Protein AF-A0AAV0XVV2-F1 (afdb_monomer_lite)

Radius of gyration: 17.81 Å; chains: 1; bounding box: 44×34×40 Å

pLDDT: mean 90.2, std 8.8, range [56.78, 97.62]

Sequence (121 aa):
MFQSLCTNFSQPIAVFASRGPVKGMVLAQLIIKTISILENSGAKIDFIVSDGASINRKLWVELGISGSMDYMQNSIIHPSDDSRQIFMFSDAPHLIKNVRNQLLNKKSLRVSVFKILKRFE

Foldseek 3Di:
DDQDPVDRDDDDQDDDDDPDDDALLVVLVVVLVSLVVCVVVVHDAAEDEDEPDPSVVSVCVNQVADPDPVDGDFWHQNPVHNVGIYGYYYDPVRVVVVVVVCCVVVVWDDPDPPDIDHDDD

Structure (mmCIF, N/CA/C/O backbone):
data_AF-A0AAV0XVV2-F1
#
_entry.id   AF-A0AAV0XVV2-F1
#
loop_
_atom_site.group_PDB
_atom_site.id
_atom_site.type_symbol
_atom_site.label_atom_id
_atom_site.label_alt_id
_atom_site.label_comp_id
_atom_site.label_asym_id
_atom_site.label_entity_id
_atom_site.label_seq_id
_atom_site.pdbx_PDB_ins_code
_atom_site.Cartn_x
_atom_site.Cartn_y
_atom_site.Cartn_z
_atom_site.occupancy
_atom_site.B_iso_or_equiv
_atom_site.auth_seq_id
_atom_site.auth_comp_id
_atom_site.auth_asym_id
_atom_site.auth_atom_id
_atom_site.pdbx_PDB_model_num
ATOM 1 N N . MET A 1 1 ? -7.571 -8.138 -1.101 1.00 94.00 1 MET A N 1
ATOM 2 C CA . MET A 1 1 ? -7.239 -9.241 -0.174 1.00 94.00 1 MET A CA 1
ATOM 3 C C . MET A 1 1 ? -6.750 -8.614 1.114 1.00 94.00 1 MET A C 1
ATOM 5 O O . MET A 1 1 ? -6.047 -7.617 1.027 1.00 94.00 1 MET A O 1
ATOM 9 N N . PHE A 1 2 ? -7.145 -9.145 2.265 1.00 95.94 2 PHE A N 1
ATOM 10 C CA . PHE A 1 2 ? -6.521 -8.822 3.544 1.00 95.94 2 PHE A CA 1
ATOM 11 C C . PHE A 1 2 ? -5.404 -9.832 3.797 1.00 95.94 2 PHE A C 1
ATOM 13 O O . PHE A 1 2 ? -5.608 -11.029 3.593 1.00 95.94 2 PHE A O 1
ATOM 20 N N . GLN A 1 3 ? -4.237 -9.342 4.194 1.00 96.56 3 GLN A N 1
ATOM 21 C CA . GLN A 1 3 ? -3.071 -10.146 4.532 1.00 96.56 3 GLN A CA 1
ATOM 22 C C . GLN A 1 3 ? -2.604 -9.706 5.912 1.00 96.56 3 GLN A C 1
ATOM 24 O O . GLN A 1 3 ? -2.305 -8.531 6.112 1.00 96.56 3 GLN A O 1
ATOM 29 N N . SER A 1 4 ? -2.544 -10.648 6.849 1.00 96.06 4 SER A N 1
ATOM 30 C CA . SER A 1 4 ? -2.004 -10.375 8.176 1.00 96.06 4 SER A CA 1
ATOM 31 C C . SER A 1 4 ? -0.489 -10.184 8.109 1.00 96.06 4 SER A C 1
ATOM 33 O O . SER A 1 4 ? 0.206 -10.880 7.363 1.00 96.06 4 SER A O 1
ATOM 35 N N . LEU A 1 5 ? 0.002 -9.236 8.906 1.00 94.38 5 LEU A N 1
ATOM 36 C CA . LEU A 1 5 ? 1.424 -8.973 9.119 1.00 94.38 5 LEU A CA 1
ATOM 37 C C . LEU A 1 5 ? 2.060 -9.928 10.125 1.00 94.38 5 LEU A C 1
ATOM 39 O O . LEU A 1 5 ? 3.200 -10.348 9.954 1.00 94.38 5 LEU A O 1
ATOM 43 N N . CYS A 1 6 ? 1.333 -10.236 11.198 1.00 94.31 6 CYS A N 1
ATOM 44 C CA . CYS A 1 6 ? 1.872 -10.971 12.340 1.00 94.31 6 CYS A CA 1
ATOM 45 C C . CYS A 1 6 ? 1.592 -12.474 12.257 1.00 94.31 6 CYS A C 1
ATOM 47 O O . CYS A 1 6 ? 2.161 -13.251 13.017 1.00 94.31 6 CYS A O 1
ATOM 49 N N . THR A 1 7 ? 0.697 -12.892 11.361 1.00 94.56 7 THR A N 1
ATOM 50 C CA . THR A 1 7 ? 0.277 -14.287 11.219 1.00 94.56 7 THR A CA 1
ATOM 51 C C . THR A 1 7 ? 0.200 -14.683 9.750 1.00 94.56 7 THR A C 1
ATOM 53 O O . THR A 1 7 ? -0.014 -13.851 8.871 1.00 94.56 7 THR A O 1
ATOM 56 N N . ASN A 1 8 ? 0.345 -15.978 9.469 1.00 95.19 8 ASN A N 1
ATOM 57 C CA . ASN A 1 8 ? 0.189 -16.513 8.119 1.00 95.19 8 ASN A CA 1
ATOM 58 C C . ASN A 1 8 ? -1.301 -16.683 7.770 1.00 95.19 8 ASN A C 1
ATOM 60 O O . ASN A 1 8 ? -1.813 -17.797 7.684 1.00 95.19 8 ASN A O 1
ATOM 64 N N . PHE A 1 9 ? -2.011 -15.562 7.643 1.00 95.25 9 PHE A N 1
ATOM 65 C CA . PHE A 1 9 ? -3.438 -15.521 7.342 1.00 95.25 9 PHE A CA 1
ATOM 66 C C . PHE A 1 9 ? -3.721 -14.557 6.193 1.00 95.25 9 PHE A C 1
ATOM 68 O O . PHE A 1 9 ? -3.268 -13.410 6.202 1.00 95.25 9 PHE A O 1
ATOM 75 N N . SER A 1 10 ? -4.514 -15.019 5.229 1.00 95.94 10 SER A N 1
ATOM 76 C CA . SER A 1 10 ? -4.970 -14.215 4.101 1.00 95.94 10 SER A CA 1
ATOM 77 C C . SER A 1 10 ? -6.428 -14.518 3.782 1.00 95.94 10 SER A C 1
ATOM 79 O O . SER A 1 10 ? -6.879 -15.657 3.915 1.00 95.94 10 SER A O 1
ATOM 81 N N . GLN A 1 11 ? -7.176 -13.497 3.367 1.00 95.06 11 GLN A N 1
ATOM 82 C CA . GLN A 1 11 ? -8.580 -13.653 3.001 1.00 95.06 11 GLN A CA 1
ATOM 83 C C . GLN A 1 11 ? -8.981 -12.693 1.871 1.00 95.06 11 GLN A C 1
ATOM 85 O O . GLN A 1 11 ? -8.666 -11.496 1.914 1.00 95.06 11 GLN A O 1
ATOM 90 N N . PRO A 1 12 ? -9.710 -13.158 0.842 1.00 96.06 12 PRO A N 1
ATOM 91 C CA . PRO A 1 12 ? -10.365 -12.259 -0.098 1.00 96.06 12 PRO A CA 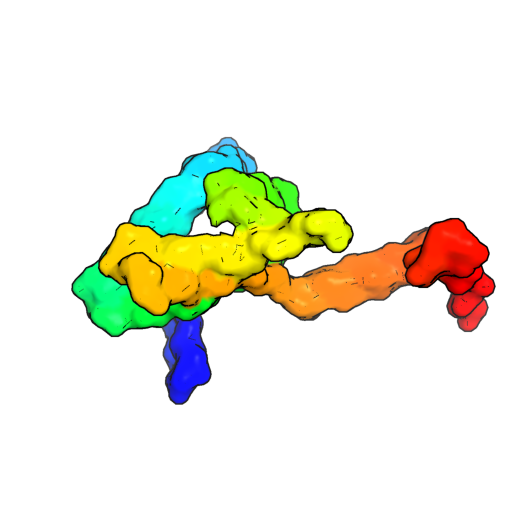1
ATOM 92 C C . PRO A 1 12 ? -11.527 -11.535 0.602 1.00 96.06 12 PRO A C 1
ATOM 94 O O . PRO A 1 12 ? -12.463 -12.169 1.073 1.00 96.06 12 PRO A O 1
ATOM 97 N N . ILE A 1 13 ? -11.467 -10.202 0.667 1.00 95.19 13 ILE A N 1
ATOM 98 C CA . ILE A 1 13 ? -12.489 -9.370 1.337 1.00 95.19 13 ILE A CA 1
ATOM 99 C C . ILE A 1 13 ? -13.482 -8.761 0.344 1.00 95.19 13 ILE A C 1
ATOM 101 O O . ILE A 1 13 ? -14.634 -8.512 0.681 1.00 95.19 13 ILE A O 1
ATOM 105 N N . ALA A 1 14 ? -13.045 -8.509 -0.889 1.00 92.56 14 ALA A N 1
ATOM 106 C CA . ALA A 1 14 ? -13.856 -7.829 -1.882 1.00 92.56 14 ALA A CA 1
ATOM 107 C C . ALA A 1 14 ? -13.515 -8.328 -3.288 1.00 92.56 14 ALA A C 1
ATOM 109 O O . ALA A 1 14 ? -12.342 -8.378 -3.667 1.00 92.56 14 ALA A O 1
ATOM 110 N N . VAL A 1 15 ? -14.551 -8.688 -4.048 1.00 93.06 15 VAL A N 1
ATOM 111 C CA . VAL A 1 15 ? -14.469 -9.095 -5.453 1.00 93.06 15 VAL A CA 1
ATOM 112 C C . VAL A 1 15 ? -15.612 -8.413 -6.191 1.00 93.06 15 VAL A C 1
ATOM 114 O O . VAL A 1 15 ? -16.772 -8.561 -5.815 1.00 93.06 15 VAL A O 1
ATOM 117 N N . PHE A 1 16 ? -15.283 -7.661 -7.238 1.00 90.50 16 PHE A N 1
ATOM 118 C CA . PHE A 1 16 ? -16.260 -6.917 -8.024 1.00 90.50 16 PHE A CA 1
ATOM 119 C C . PHE A 1 16 ? -16.120 -7.278 -9.497 1.00 90.50 16 PHE A C 1
ATOM 121 O O . PHE A 1 16 ? -15.040 -7.153 -10.077 1.00 90.50 16 PHE A O 1
ATOM 128 N N . ALA A 1 17 ? -17.224 -7.691 -10.114 1.00 92.50 17 ALA A N 1
ATOM 129 C CA . ALA A 1 17 ? -17.293 -7.824 -11.559 1.00 92.50 17 ALA A CA 1
ATOM 130 C C . ALA A 1 17 ? -17.449 -6.432 -12.191 1.00 92.50 17 ALA A C 1
ATOM 132 O O . ALA A 1 17 ? -18.241 -5.613 -11.726 1.00 92.50 17 ALA A O 1
ATOM 133 N N . SER A 1 18 ? -16.705 -6.161 -13.261 1.00 89.56 18 SER A N 1
ATOM 134 C CA . SER A 1 18 ? -16.815 -4.911 -14.016 1.00 89.56 18 SER A CA 1
ATOM 135 C C . SER A 1 18 ? -16.748 -5.182 -15.514 1.00 89.56 18 SER A C 1
ATOM 137 O O . SER A 1 18 ? -16.010 -6.052 -15.978 1.00 89.56 18 SER A O 1
ATOM 139 N N . ARG A 1 19 ? -17.535 -4.433 -16.294 1.00 85.94 19 ARG A N 1
ATOM 140 C CA . ARG A 1 19 ? -17.493 -4.478 -17.760 1.00 85.94 19 ARG A CA 1
ATOM 141 C C . ARG A 1 19 ? -16.386 -3.540 -18.255 1.00 85.94 19 ARG A C 1
ATOM 143 O O . ARG A 1 19 ? -16.665 -2.477 -18.799 1.00 85.94 19 ARG A O 1
ATOM 150 N N . GLY A 1 20 ? -15.135 -3.930 -18.011 1.00 86.12 20 GLY A N 1
ATOM 151 C CA . GLY A 1 20 ? -13.932 -3.180 -18.390 1.00 86.12 20 GLY A CA 1
ATOM 152 C C . GLY A 1 20 ? -13.267 -2.414 -17.234 1.00 86.12 20 GLY A C 1
ATOM 153 O O . GLY A 1 20 ? -13.613 -2.624 -16.074 1.00 86.12 20 GLY A O 1
ATOM 154 N N . PRO A 1 21 ? -12.290 -1.536 -17.535 1.00 82.69 21 PRO A N 1
ATOM 155 C CA . PRO A 1 21 ? -11.531 -0.790 -16.532 1.00 82.69 21 PRO A CA 1
ATOM 156 C C . PRO A 1 21 ? -12.411 0.028 -15.577 1.00 82.69 21 PRO A C 1
ATOM 158 O O . PRO A 1 21 ? -13.189 0.882 -16.005 1.00 82.69 21 PRO A O 1
ATOM 161 N N . VAL A 1 22 ? -12.240 -0.182 -14.271 1.00 87.50 22 VAL A N 1
ATOM 162 C CA . VAL A 1 22 ? -12.904 0.617 -13.230 1.00 87.50 22 VAL A CA 1
ATOM 163 C C . VAL A 1 22 ? -12.333 2.040 -13.222 1.00 87.50 22 VAL A C 1
ATOM 165 O O . VAL A 1 22 ? -11.128 2.248 -13.378 1.00 87.50 22 VAL A O 1
ATOM 168 N N . LYS A 1 23 ? -13.194 3.048 -13.034 1.00 87.75 23 LYS A N 1
ATOM 169 C CA . LYS A 1 23 ? -12.758 4.443 -12.857 1.00 87.75 23 LYS A CA 1
ATOM 170 C C . LYS A 1 23 ? -11.995 4.586 -11.532 1.00 87.75 23 LYS A C 1
ATOM 172 O O . LYS A 1 23 ? -12.455 4.080 -10.514 1.00 87.75 23 LYS A O 1
ATOM 177 N N . GLY A 1 24 ? -10.881 5.323 -11.530 1.00 86.25 24 GLY A N 1
ATOM 178 C CA . GLY A 1 24 ? -10.019 5.491 -10.345 1.00 86.25 24 GLY A CA 1
ATOM 179 C C . GLY A 1 24 ? -10.768 5.972 -9.096 1.00 86.25 24 GLY A C 1
ATOM 180 O O . GLY A 1 24 ? -10.633 5.366 -8.041 1.00 86.25 24 GLY A O 1
ATOM 181 N N . MET A 1 25 ? -11.646 6.969 -9.244 1.00 91.31 25 MET A N 1
ATOM 182 C CA . MET A 1 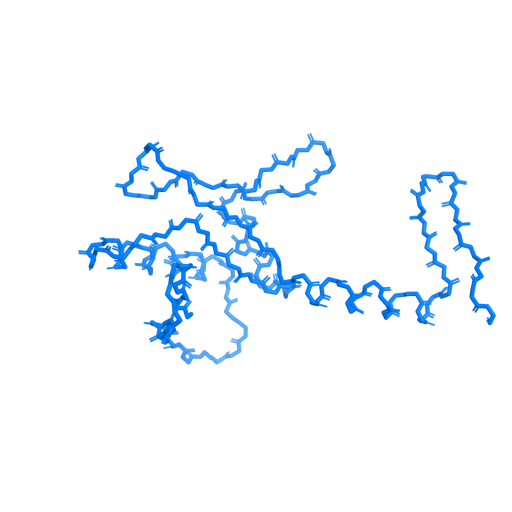25 ? -12.491 7.484 -8.157 1.00 91.31 25 MET A CA 1
ATOM 183 C C . MET A 1 25 ? -13.419 6.421 -7.547 1.00 91.31 25 MET A C 1
ATOM 185 O O . MET A 1 25 ? -13.559 6.343 -6.330 1.00 91.31 25 MET A O 1
ATOM 189 N N . VAL A 1 26 ? -14.023 5.559 -8.374 1.00 93.00 26 VAL A N 1
ATOM 190 C CA . VAL A 1 26 ? -14.870 4.457 -7.881 1.00 93.00 26 VAL A CA 1
ATOM 191 C C . VAL A 1 26 ? -14.021 3.464 -7.093 1.00 93.00 26 VAL A C 1
ATOM 193 O O . VAL A 1 26 ? -14.427 3.014 -6.026 1.00 93.00 26 VAL A O 1
ATOM 196 N N . LEU A 1 27 ? -12.816 3.154 -7.578 1.00 93.50 27 LEU A N 1
ATOM 197 C CA . LEU A 1 27 ? -11.898 2.281 -6.854 1.00 93.50 27 LEU A CA 1
ATOM 198 C C . LEU A 1 27 ? -11.491 2.892 -5.502 1.00 93.50 27 LEU A C 1
ATOM 200 O O . LEU A 1 27 ? -11.460 2.170 -4.511 1.00 93.50 27 LEU A O 1
ATOM 204 N N . ALA A 1 28 ? -11.244 4.204 -5.435 1.00 94.31 28 ALA A N 1
ATOM 205 C CA . ALA A 1 28 ? -10.909 4.891 -4.186 1.00 94.31 28 ALA A CA 1
ATOM 206 C C . ALA A 1 28 ? -12.051 4.780 -3.162 1.00 94.31 28 ALA A C 1
ATOM 208 O O . ALA A 1 28 ? -11.820 4.382 -2.022 1.00 94.31 28 ALA A O 1
ATOM 209 N N . GLN A 1 29 ? -13.297 5.010 -3.589 1.00 94.75 29 GLN A N 1
ATOM 210 C CA . GLN A 1 29 ? -14.483 4.829 -2.742 1.00 94.75 29 GLN A CA 1
ATOM 211 C C . GLN A 1 29 ? -14.619 3.388 -2.228 1.00 94.75 29 GLN A C 1
ATOM 213 O O . GLN A 1 29 ? -14.921 3.174 -1.053 1.00 94.75 29 GLN A O 1
ATOM 218 N N . LEU A 1 30 ? -14.370 2.393 -3.088 1.00 95.12 30 LEU A N 1
ATOM 219 C CA . LEU A 1 30 ? -14.399 0.982 -2.694 1.00 95.12 30 LEU A CA 1
ATOM 220 C C . LEU A 1 30 ? -13.316 0.656 -1.659 1.00 95.12 30 LEU A C 1
ATOM 222 O O . LEU A 1 30 ? -13.592 -0.082 -0.713 1.00 95.12 30 LEU A O 1
ATOM 226 N N . ILE A 1 31 ? -12.112 1.212 -1.804 1.00 95.19 31 ILE A N 1
ATOM 227 C CA . ILE A 1 31 ? -11.018 1.018 -0.846 1.00 95.19 31 ILE A CA 1
ATOM 228 C C . ILE A 1 31 ? -11.340 1.665 0.502 1.00 95.19 31 ILE A C 1
ATOM 230 O O . ILE A 1 31 ? -11.246 0.978 1.516 1.00 95.19 31 ILE A O 1
ATOM 234 N N . ILE A 1 32 ? -11.805 2.918 0.528 1.00 95.31 32 ILE A N 1
ATOM 235 C CA . ILE A 1 32 ? -12.214 3.590 1.775 1.00 95.31 32 ILE A CA 1
ATOM 236 C C . ILE A 1 32 ? -13.323 2.805 2.480 1.00 95.31 32 ILE A C 1
ATOM 238 O O . ILE A 1 32 ? -13.215 2.515 3.669 1.00 95.31 32 ILE A O 1
ATOM 242 N N . LYS A 1 33 ? -14.344 2.358 1.739 1.00 95.25 33 LYS A N 1
ATOM 243 C CA . LYS A 1 33 ? -15.408 1.513 2.296 1.00 95.25 33 LYS A CA 1
ATOM 244 C C . LYS A 1 33 ? -14.867 0.193 2.854 1.00 95.25 33 LYS A C 1
ATOM 246 O O . LYS A 1 33 ? -15.321 -0.258 3.902 1.00 95.25 33 LYS A O 1
ATOM 251 N N . THR A 1 34 ? -13.909 -0.426 2.166 1.00 95.75 34 THR A N 1
ATOM 252 C CA . THR A 1 34 ? -13.280 -1.678 2.615 1.00 95.75 34 THR A CA 1
ATOM 253 C C . THR A 1 34 ? -12.502 -1.474 3.914 1.00 95.75 34 THR A C 1
ATOM 255 O O . THR A 1 34 ? -12.642 -2.292 4.818 1.00 95.75 34 THR A O 1
ATOM 258 N N . ILE A 1 35 ? -11.744 -0.376 4.036 1.00 95.75 35 ILE A N 1
ATOM 259 C CA . ILE A 1 35 ? -11.039 -0.008 5.274 1.00 95.75 35 ILE A CA 1
ATOM 260 C C . ILE A 1 35 ? -12.035 0.103 6.429 1.00 95.75 35 ILE A C 1
ATOM 262 O O . ILE A 1 35 ? -11.863 -0.570 7.440 1.00 95.75 35 ILE A O 1
ATOM 266 N N . SER A 1 36 ? -13.109 0.881 6.260 1.00 95.12 36 SER A N 1
ATOM 267 C CA . SER A 1 36 ? -14.104 1.078 7.320 1.00 95.12 36 SER A CA 1
ATOM 268 C C . SER A 1 36 ? -14.761 -0.233 7.766 1.00 95.12 36 SER A C 1
ATOM 270 O O . SER A 1 36 ? -14.949 -0.449 8.958 1.00 95.12 36 SER A O 1
ATOM 272 N N . ILE A 1 37 ? -15.094 -1.135 6.833 1.00 95.56 37 ILE A N 1
ATOM 273 C CA . ILE A 1 37 ? -15.693 -2.439 7.171 1.00 95.56 37 ILE A CA 1
ATOM 274 C C . ILE A 1 37 ? -14.710 -3.320 7.954 1.00 95.56 37 ILE A C 1
ATOM 276 O O . ILE A 1 37 ? -15.106 -3.956 8.933 1.00 95.56 37 ILE A O 1
ATOM 280 N N . LEU A 1 38 ? -13.442 -3.366 7.538 1.00 95.44 38 LEU A N 1
ATOM 281 C CA . LEU A 1 38 ? -12.418 -4.175 8.204 1.00 95.44 38 LEU A CA 1
ATOM 282 C C . LEU A 1 38 ? -12.114 -3.657 9.612 1.00 95.44 38 LEU A C 1
ATOM 284 O O . LEU A 1 38 ? -12.110 -4.443 10.558 1.00 95.44 38 LEU A O 1
ATOM 288 N N . GLU A 1 39 ? -11.966 -2.345 9.765 1.00 95.06 39 GLU A N 1
ATOM 289 C CA . GLU A 1 39 ? -11.708 -1.701 11.056 1.00 95.06 39 GLU A CA 1
ATOM 290 C C . GLU A 1 39 ? -12.864 -1.889 12.037 1.00 95.06 39 GLU A C 1
ATOM 292 O O . GLU A 1 39 ? -12.639 -2.254 13.192 1.00 95.06 39 GLU A O 1
ATOM 297 N N . ASN A 1 40 ? -14.108 -1.762 11.565 1.00 94.69 40 ASN A N 1
ATOM 298 C CA . ASN A 1 40 ? -15.295 -2.059 12.373 1.00 94.69 40 ASN A CA 1
ATOM 299 C C . ASN A 1 40 ? -15.378 -3.537 12.787 1.00 94.69 40 ASN A C 1
ATOM 301 O O . ASN A 1 40 ? -16.005 -3.860 13.792 1.00 94.69 40 ASN A O 1
ATOM 305 N N . SER A 1 41 ? -14.738 -4.433 12.032 1.00 94.12 41 SER A N 1
ATOM 306 C CA . SER A 1 41 ? -14.639 -5.862 12.357 1.00 94.12 41 SER A CA 1
ATOM 307 C C . SER A 1 41 ? -13.455 -6.182 13.284 1.00 94.12 41 SER A C 1
ATOM 309 O O . SER A 1 41 ? -13.208 -7.347 13.583 1.00 94.12 41 SER A O 1
ATOM 311 N N . GLY A 1 42 ? -12.703 -5.167 13.725 1.00 93.88 42 GLY A N 1
ATOM 312 C CA . GLY A 1 42 ? -11.525 -5.303 14.584 1.00 93.88 42 GLY A CA 1
ATOM 313 C C . GLY A 1 42 ? -10.210 -5.558 13.838 1.00 93.88 42 GLY A C 1
ATOM 314 O O . GLY A 1 42 ? -9.160 -5.634 14.476 1.00 93.88 42 GLY A O 1
ATOM 315 N N . ALA A 1 43 ? -10.230 -5.662 12.505 1.00 93.50 43 ALA A N 1
ATOM 316 C CA . ALA A 1 43 ? -9.023 -5.824 11.702 1.00 93.50 43 ALA A CA 1
ATOM 317 C C . ALA A 1 43 ? -8.364 -4.462 11.448 1.00 93.50 43 ALA A C 1
ATOM 319 O O . ALA A 1 43 ? -8.971 -3.566 10.866 1.00 93.50 43 ALA A O 1
ATOM 320 N N . LYS A 1 44 ? -7.103 -4.322 11.864 1.00 94.38 44 LYS A N 1
ATOM 321 C CA . LYS A 1 44 ? -6.348 -3.073 11.736 1.00 94.38 44 LYS A CA 1
ATOM 322 C C . LYS A 1 44 ? -5.663 -2.980 10.376 1.00 94.38 44 LYS A C 1
ATOM 324 O O . LYS A 1 44 ? -4.989 -3.920 9.957 1.00 94.38 44 LYS A O 1
ATOM 329 N N . ILE A 1 45 ? -5.855 -1.856 9.685 1.00 96.06 45 ILE A N 1
ATOM 330 C CA . ILE A 1 45 ? -5.270 -1.591 8.367 1.00 96.06 45 ILE A CA 1
ATOM 331 C C . ILE A 1 45 ? -4.174 -0.538 8.487 1.00 96.06 45 ILE A C 1
ATOM 333 O O . ILE A 1 45 ? -4.464 0.632 8.714 1.00 96.06 45 ILE A O 1
ATOM 337 N N . ASP A 1 46 ? -2.922 -0.952 8.303 1.00 95.62 46 ASP A N 1
ATOM 338 C CA . ASP A 1 46 ? -1.761 -0.050 8.384 1.00 95.62 46 ASP A CA 1
ATOM 339 C C . ASP A 1 46 ? -1.223 0.342 7.004 1.00 95.62 46 ASP A C 1
ATOM 341 O O . ASP A 1 46 ? -0.614 1.398 6.828 1.00 95.62 46 ASP A O 1
ATOM 345 N N . PHE A 1 47 ? -1.464 -0.488 5.988 1.00 96.06 47 PHE A N 1
ATOM 346 C CA . PHE A 1 47 ? -1.050 -0.190 4.627 1.00 96.06 47 PHE A CA 1
ATOM 347 C C . PHE A 1 47 ? -1.886 -0.893 3.565 1.00 96.06 47 PHE A C 1
ATOM 349 O O . PHE A 1 47 ? -2.575 -1.883 3.811 1.00 96.06 47 PHE A O 1
ATOM 356 N N . ILE A 1 48 ? -1.766 -0.395 2.339 1.00 96.38 48 ILE A N 1
ATOM 357 C CA . ILE A 1 48 ? -2.339 -0.991 1.137 1.00 96.38 48 ILE A CA 1
ATOM 358 C C . ILE A 1 48 ? -1.221 -1.150 0.106 1.00 96.38 48 ILE A C 1
ATOM 360 O O . ILE A 1 48 ? -0.412 -0.244 -0.110 1.00 96.38 48 ILE A O 1
ATOM 364 N N . VAL A 1 49 ? -1.213 -2.304 -0.560 1.00 95.88 49 VAL A N 1
ATOM 365 C CA . VAL A 1 49 ? -0.260 -2.636 -1.622 1.00 95.88 49 VAL A CA 1
ATOM 366 C C . VAL A 1 49 ? -0.995 -2.727 -2.955 1.00 95.88 49 VAL A C 1
ATOM 368 O O . VAL A 1 49 ? -2.022 -3.402 -3.050 1.00 95.88 49 VAL A O 1
ATOM 371 N N . SER A 1 50 ? -0.469 -2.084 -3.998 1.00 94.31 50 SER A N 1
ATOM 372 C CA . SER A 1 50 ? -0.983 -2.235 -5.363 1.00 94.31 50 SER A CA 1
ATOM 373 C C . SER A 1 50 ? 0.132 -2.299 -6.404 1.00 94.31 50 SER A C 1
ATOM 375 O O . SER A 1 50 ? 1.233 -1.778 -6.210 1.00 94.31 50 SER A O 1
ATOM 377 N N . ASP A 1 51 ? -0.163 -2.895 -7.556 1.00 91.94 51 ASP A N 1
ATOM 378 C CA . ASP A 1 51 ? 0.732 -2.809 -8.706 1.00 91.94 51 ASP A CA 1
ATOM 379 C C . ASP A 1 51 ? 0.759 -1.383 -9.299 1.00 91.94 51 ASP A C 1
ATOM 381 O O . ASP A 1 51 ? 0.026 -0.474 -8.895 1.00 91.94 51 ASP A O 1
ATOM 385 N N . GLY A 1 52 ? 1.624 -1.194 -10.294 1.00 88.81 52 GLY A N 1
ATOM 386 C CA . GLY A 1 52 ? 1.738 0.049 -11.049 1.00 88.81 52 GLY A CA 1
ATOM 387 C C . GLY A 1 52 ? 0.766 0.164 -12.228 1.00 88.81 52 GLY A C 1
ATOM 388 O O . GLY A 1 52 ? 1.131 0.782 -13.229 1.00 88.81 52 GLY A O 1
ATOM 389 N N . ALA A 1 53 ? -0.424 -0.440 -12.203 1.00 90.56 53 ALA A N 1
ATOM 390 C CA . ALA A 1 53 ? -1.408 -0.245 -13.269 1.00 90.56 53 ALA A CA 1
ATOM 391 C C . ALA A 1 53 ? -1.924 1.208 -13.304 1.00 90.56 53 ALA A C 1
ATOM 393 O O . ALA A 1 53 ? -1.928 1.926 -12.302 1.00 90.56 53 ALA A O 1
ATOM 394 N N . SER A 1 54 ? -2.388 1.670 -14.471 1.00 90.94 54 SER A N 1
ATOM 395 C CA . SER A 1 54 ? -2.864 3.053 -14.649 1.00 90.94 54 SER A CA 1
ATOM 396 C C . SER A 1 54 ? -4.048 3.404 -13.743 1.00 90.94 54 SER A C 1
ATOM 398 O O . SER A 1 54 ? -4.135 4.535 -13.272 1.00 90.94 54 SER A O 1
ATOM 400 N N . ILE A 1 55 ? -4.930 2.441 -13.475 1.00 92.00 55 ILE A N 1
ATOM 401 C CA . ILE A 1 55 ? -6.093 2.606 -12.594 1.00 92.00 55 ILE A CA 1
ATOM 402 C C . ILE A 1 55 ? -5.647 2.763 -11.136 1.00 92.00 55 ILE A C 1
ATOM 404 O O . ILE A 1 55 ? -6.128 3.662 -10.453 1.00 92.00 55 ILE A O 1
ATOM 408 N N . ASN A 1 56 ? -4.681 1.956 -10.688 1.00 92.81 56 ASN A N 1
ATOM 409 C CA . ASN A 1 56 ? -4.144 2.023 -9.327 1.00 92.81 56 ASN A CA 1
ATOM 410 C C . ASN A 1 56 ? -3.392 3.335 -9.091 1.00 92.81 56 ASN A C 1
ATOM 412 O O . ASN A 1 56 ? -3.611 3.989 -8.080 1.00 92.81 56 ASN A O 1
ATOM 416 N N . ARG A 1 57 ? -2.618 3.812 -10.073 1.00 92.25 57 ARG A N 1
ATOM 417 C CA . ARG A 1 57 ? -2.023 5.157 -10.001 1.00 92.25 57 ARG A CA 1
ATOM 418 C C . ARG A 1 57 ? -3.069 6.266 -9.891 1.00 92.25 57 ARG A C 1
ATOM 420 O O . ARG A 1 57 ? -2.853 7.217 -9.152 1.00 92.25 57 ARG A O 1
ATOM 427 N N . LYS A 1 58 ? -4.195 6.160 -10.608 1.00 93.38 58 LYS A N 1
ATOM 428 C CA . LYS A 1 58 ? -5.298 7.122 -10.455 1.00 93.38 58 LYS A CA 1
ATOM 429 C C . LYS A 1 58 ? -5.884 7.060 -9.049 1.00 93.38 58 LYS A C 1
ATOM 431 O O . LYS A 1 58 ? -6.079 8.109 -8.465 1.00 93.38 58 LYS A O 1
ATOM 436 N N . LEU A 1 59 ? -6.100 5.867 -8.491 1.00 94.12 59 LEU A N 1
ATOM 437 C CA . LEU A 1 59 ? -6.537 5.722 -7.100 1.00 94.12 59 LEU A CA 1
ATOM 438 C C . LEU A 1 59 ? -5.592 6.430 -6.122 1.00 94.12 59 LEU A C 1
ATOM 440 O O . LEU A 1 59 ? -6.068 7.131 -5.241 1.00 94.12 59 LEU A O 1
ATOM 444 N N . TRP A 1 60 ? -4.279 6.285 -6.295 1.00 94.81 60 TRP A N 1
ATOM 445 C CA . TRP A 1 60 ? -3.300 6.959 -5.440 1.00 94.81 60 TRP A CA 1
ATOM 446 C C . TRP A 1 60 ? -3.487 8.481 -5.497 1.00 94.81 60 TRP A C 1
ATOM 448 O O . TRP A 1 60 ? -3.622 9.118 -4.459 1.00 94.81 60 TRP A O 1
ATOM 458 N N . VAL A 1 61 ? -3.601 9.049 -6.701 1.00 93.94 61 VAL A N 1
ATOM 459 C CA . VAL A 1 61 ? -3.844 10.490 -6.887 1.00 93.94 61 VAL A CA 1
ATOM 460 C C . VAL A 1 61 ? -5.164 10.940 -6.249 1.00 93.94 61 VAL A C 1
ATOM 462 O O . VAL A 1 61 ? -5.181 11.961 -5.571 1.00 93.94 61 VAL A O 1
ATOM 465 N N . GLU A 1 62 ? -6.250 10.178 -6.414 1.00 94.88 62 GLU A N 1
ATOM 466 C CA . GLU A 1 62 ? -7.558 10.483 -5.800 1.00 94.88 62 GLU A CA 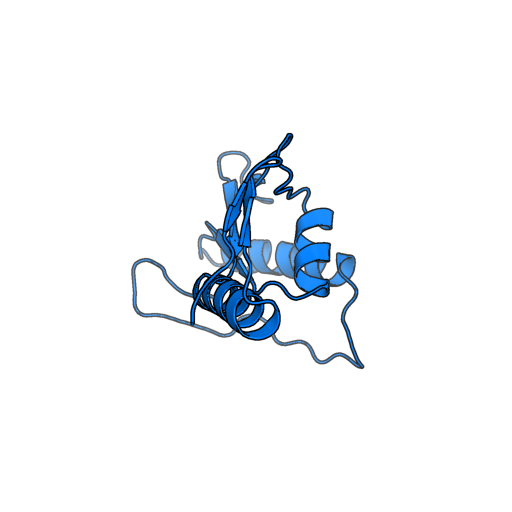1
ATOM 467 C C . GLU A 1 62 ? -7.508 10.449 -4.262 1.00 94.88 62 GLU A C 1
ATOM 469 O O . GLU A 1 62 ? -8.270 11.153 -3.607 1.00 94.88 62 GLU A O 1
ATOM 474 N N . LEU A 1 63 ? -6.602 9.658 -3.679 1.00 94.44 63 LEU A N 1
ATOM 475 C CA . LEU A 1 63 ? -6.345 9.617 -2.236 1.00 94.44 63 LEU A CA 1
ATOM 476 C C . LEU A 1 63 ? -5.333 10.682 -1.772 1.00 94.44 63 LEU A C 1
ATOM 478 O O . LEU A 1 63 ? -4.992 10.720 -0.596 1.00 94.44 63 LEU A O 1
ATOM 482 N N . GLY A 1 64 ? -4.842 11.545 -2.667 1.00 94.62 64 GLY A N 1
ATOM 483 C CA . GLY A 1 64 ? -3.861 12.586 -2.340 1.00 94.62 64 GLY A CA 1
ATOM 484 C C . GLY A 1 64 ? -2.415 12.090 -2.249 1.00 94.62 64 GLY A C 1
ATOM 485 O O . GLY A 1 64 ? -1.550 12.791 -1.729 1.00 94.62 64 GLY A O 1
ATOM 486 N N . ILE A 1 65 ? -2.129 10.892 -2.757 1.00 95.75 65 ILE A N 1
ATOM 487 C CA . ILE A 1 65 ? -0.796 10.289 -2.734 1.00 95.75 65 ILE A CA 1
ATOM 488 C C . ILE A 1 65 ? 0.026 10.806 -3.910 1.00 95.75 65 ILE A C 1
ATOM 490 O O . ILE A 1 65 ? -0.394 10.748 -5.069 1.00 95.75 65 ILE A O 1
ATOM 494 N N . SER A 1 66 ? 1.236 11.268 -3.609 1.00 93.06 66 SER A N 1
ATOM 495 C CA . SER A 1 66 ? 2.187 11.807 -4.576 1.00 93.06 66 SER A CA 1
ATOM 496 C C . SER A 1 66 ? 3.571 11.213 -4.353 1.00 93.06 66 SER A C 1
ATOM 498 O O . SER A 1 66 ? 4.074 11.158 -3.236 1.00 93.06 66 SER A O 1
ATOM 500 N N . GLY A 1 67 ? 4.209 10.797 -5.444 1.00 87.50 67 GLY A N 1
ATOM 501 C CA . GLY A 1 67 ? 5.616 10.393 -5.471 1.00 87.50 67 GLY A CA 1
ATOM 502 C C . GLY A 1 67 ? 6.467 11.328 -6.327 1.00 87.50 67 GLY A C 1
ATOM 503 O O . GLY A 1 67 ? 7.414 10.863 -6.959 1.00 87.50 67 GLY A O 1
ATOM 504 N N . SER A 1 68 ? 6.081 12.603 -6.453 1.00 86.88 68 SER A N 1
ATOM 505 C CA . SER A 1 68 ? 6.876 13.579 -7.201 1.00 86.88 68 SER A CA 1
ATOM 506 C C . SER A 1 68 ? 8.172 13.902 -6.449 1.00 86.88 68 SER A C 1
ATOM 508 O O . SER A 1 68 ? 8.251 13.756 -5.231 1.00 86.88 68 SER A O 1
ATOM 510 N N . MET A 1 69 ? 9.207 14.321 -7.183 1.00 82.38 69 MET A N 1
ATOM 511 C CA . MET A 1 69 ? 10.522 14.617 -6.593 1.00 82.38 69 MET A CA 1
ATOM 512 C C . MET A 1 69 ? 10.462 15.783 -5.598 1.00 82.38 69 MET A C 1
ATOM 514 O O . MET A 1 69 ? 11.203 15.779 -4.621 1.00 82.38 69 MET A O 1
ATOM 518 N N . ASP A 1 70 ? 9.569 16.744 -5.840 1.00 88.69 70 ASP A N 1
ATOM 519 C CA . ASP A 1 70 ? 9.428 17.954 -5.024 1.00 88.69 70 ASP A CA 1
ATOM 520 C C . ASP A 1 70 ? 8.390 17.793 -3.901 1.00 88.69 70 ASP A C 1
ATOM 522 O O . ASP A 1 70 ? 8.387 18.562 -2.942 1.00 88.69 70 ASP A O 1
ATOM 526 N N . TYR A 1 71 ? 7.493 16.806 -4.011 1.00 88.25 71 TYR A N 1
ATOM 527 C CA . TYR A 1 71 ? 6.424 16.568 -3.047 1.00 88.25 71 TYR A CA 1
ATOM 528 C C . TYR A 1 71 ? 6.091 15.076 -2.925 1.00 88.25 71 TYR A C 1
ATOM 530 O O . TYR A 1 71 ? 5.401 14.478 -3.763 1.00 88.25 71 TYR A O 1
ATOM 538 N N . MET A 1 72 ? 6.562 14.490 -1.826 1.00 92.44 72 MET A N 1
ATOM 539 C CA . MET A 1 72 ? 6.326 13.098 -1.471 1.00 92.44 72 MET A CA 1
ATOM 540 C C . MET A 1 72 ? 5.266 13.021 -0.370 1.00 92.44 72 MET A C 1
ATOM 542 O O . MET A 1 72 ? 5.468 13.516 0.735 1.00 92.44 72 MET A O 1
ATOM 546 N N . GLN A 1 73 ? 4.141 12.389 -0.693 1.00 95.75 73 GLN A N 1
ATOM 547 C CA . GLN A 1 73 ? 3.045 12.074 0.216 1.00 95.75 73 GLN A CA 1
ATOM 548 C C . GLN A 1 73 ? 2.677 10.610 -0.013 1.00 95.75 73 GLN A C 1
ATOM 550 O O . GLN A 1 73 ? 2.069 10.281 -1.029 1.00 95.75 73 GLN A O 1
ATOM 555 N N . ASN A 1 74 ? 3.068 9.722 0.899 1.00 95.75 74 ASN A N 1
ATOM 556 C CA . ASN A 1 74 ? 2.873 8.275 0.763 1.00 95.75 74 ASN A CA 1
ATOM 557 C C . ASN A 1 74 ? 1.869 7.685 1.764 1.00 95.75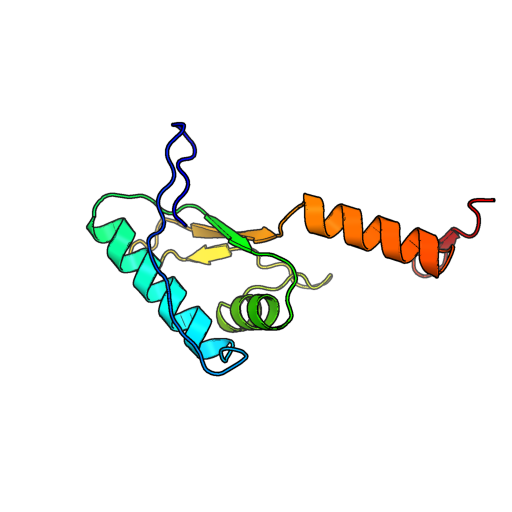 74 ASN A C 1
ATOM 559 O O . ASN A 1 74 ? 1.737 6.462 1.838 1.00 95.75 74 ASN A O 1
ATOM 563 N N . SER A 1 75 ? 1.176 8.525 2.528 1.00 96.94 75 SER A N 1
ATOM 564 C CA . SER A 1 75 ? 0.161 8.094 3.484 1.00 96.94 75 SER A CA 1
ATOM 565 C C . SER A 1 75 ? -1.090 8.964 3.440 1.00 96.94 75 SER A C 1
ATOM 567 O O . SER A 1 75 ? -1.070 10.089 2.941 1.00 96.94 75 SER A O 1
ATOM 569 N N . ILE A 1 76 ? -2.183 8.429 3.974 1.00 96.38 76 ILE A N 1
ATOM 570 C CA . ILE A 1 76 ? -3.400 9.178 4.298 1.00 96.38 76 ILE A CA 1
ATOM 571 C C . ILE A 1 76 ? -3.698 9.044 5.788 1.00 96.38 76 ILE A C 1
ATOM 573 O O . ILE A 1 76 ? -3.333 8.040 6.404 1.00 96.38 7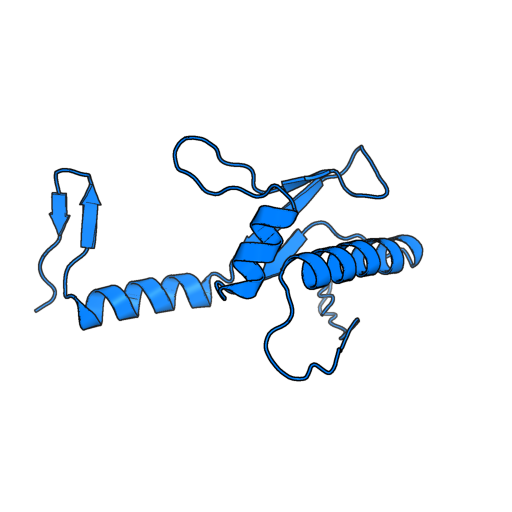6 ILE A O 1
ATOM 577 N N . ILE A 1 77 ? -4.389 10.032 6.355 1.00 96.69 77 ILE A N 1
ATOM 578 C CA . ILE A 1 77 ? -4.979 9.900 7.691 1.00 96.69 77 ILE A CA 1
ATOM 579 C C . ILE A 1 77 ? -6.026 8.787 7.629 1.00 96.69 77 ILE A C 1
ATOM 581 O O . ILE A 1 77 ? -6.789 8.683 6.663 1.00 96.69 77 ILE A O 1
ATOM 585 N N . HIS A 1 78 ? -6.019 7.914 8.629 1.00 95.44 78 HIS A N 1
ATOM 586 C CA . HIS A 1 78 ? -6.934 6.792 8.674 1.00 95.44 78 HIS A CA 1
ATOM 587 C C . HIS A 1 78 ? -8.387 7.305 8.796 1.00 95.44 78 HIS A C 1
ATOM 589 O O . HIS A 1 78 ? -8.692 8.071 9.708 1.00 95.44 78 HIS A O 1
ATOM 595 N N . PRO A 1 79 ? -9.324 6.871 7.928 1.00 91.81 79 PRO A N 1
ATOM 596 C CA . PRO A 1 79 ? -10.650 7.490 7.788 1.00 91.81 79 PRO A CA 1
ATOM 597 C C . PRO A 1 79 ? -11.578 7.312 9.001 1.00 91.81 79 PRO A C 1
ATOM 599 O O . PRO A 1 79 ? -12.695 7.820 9.010 1.00 91.81 79 PRO A O 1
ATOM 602 N N . SER A 1 80 ? -11.163 6.530 9.994 1.00 89.25 80 SER A N 1
ATOM 603 C CA . SER A 1 80 ? -11.918 6.282 11.228 1.00 89.25 80 SER A CA 1
ATOM 604 C C . SER A 1 80 ? -11.084 6.501 12.494 1.00 89.25 80 SER A C 1
ATOM 606 O O . SER A 1 80 ? -11.559 6.187 13.578 1.00 89.25 80 SER A O 1
ATOM 608 N N . ASP A 1 81 ? -9.839 6.979 12.365 1.00 93.06 81 ASP A N 1
ATOM 609 C CA . ASP A 1 81 ? -8.933 7.211 13.497 1.00 93.06 81 ASP A CA 1
ATOM 610 C C . ASP A 1 81 ? -7.854 8.237 13.121 1.00 93.06 81 ASP A C 1
ATOM 612 O O . ASP A 1 81 ? -6.849 7.896 12.499 1.00 93.06 81 ASP A O 1
ATOM 616 N N . ASP A 1 82 ? -8.034 9.491 13.531 1.00 94.44 82 ASP A N 1
ATOM 617 C CA . ASP A 1 82 ? -7.121 10.585 13.174 1.00 94.44 82 ASP A CA 1
ATOM 618 C C . ASP A 1 82 ? -5.705 10.425 13.760 1.00 94.44 82 ASP A C 1
ATOM 620 O O . ASP A 1 82 ? -4.776 11.112 13.333 1.00 94.44 82 ASP A O 1
ATOM 624 N N . SER A 1 83 ? -5.506 9.508 14.716 1.00 96.12 83 SER A N 1
ATOM 625 C CA . SER A 1 83 ? -4.185 9.216 15.286 1.00 96.12 83 SER A CA 1
ATOM 626 C C . SER A 1 83 ? -3.348 8.256 14.434 1.00 96.12 83 SER A C 1
ATOM 628 O O . SER A 1 83 ? -2.148 8.101 14.674 1.00 96.12 83 SER A O 1
ATOM 630 N N . ARG A 1 84 ? -3.957 7.612 13.430 1.00 96.62 84 ARG A N 1
ATOM 631 C CA . ARG A 1 84 ? -3.316 6.592 12.594 1.00 96.62 84 ARG A CA 1
ATOM 632 C C . ARG A 1 84 ? -3.172 7.047 11.152 1.00 96.62 84 ARG A C 1
ATOM 634 O O . ARG A 1 84 ? -3.941 7.850 10.628 1.00 96.62 84 ARG A O 1
ATOM 641 N N . GLN A 1 85 ? -2.181 6.469 10.485 1.00 97.12 85 GLN A N 1
ATOM 642 C CA . GLN A 1 85 ? -1.954 6.653 9.059 1.00 97.12 85 GLN A CA 1
ATOM 643 C C . GLN A 1 85 ? -2.044 5.320 8.328 1.00 97.12 85 GLN A C 1
ATOM 645 O O . GLN A 1 85 ? -1.660 4.284 8.868 1.00 97.12 85 GLN A O 1
ATOM 650 N N . ILE A 1 86 ? -2.512 5.368 7.084 1.00 97.62 86 ILE A N 1
ATOM 651 C CA . ILE A 1 86 ? -2.467 4.240 6.154 1.00 97.62 86 ILE A CA 1
ATOM 652 C C . ILE A 1 86 ? -1.425 4.548 5.089 1.00 97.62 86 ILE A C 1
ATOM 654 O O . ILE A 1 86 ? -1.544 5.541 4.369 1.00 97.62 86 ILE A O 1
ATOM 658 N N . PHE A 1 87 ? -0.422 3.684 4.969 1.00 97.25 87 PHE A N 1
ATOM 659 C CA . PHE A 1 87 ? 0.663 3.844 4.005 1.00 97.25 87 PHE A CA 1
ATOM 660 C C . PHE A 1 87 ? 0.368 3.153 2.673 1.00 97.25 87 PHE A C 1
ATOM 662 O O . PHE A 1 87 ? -0.253 2.089 2.606 1.00 97.25 87 PHE A O 1
ATOM 669 N N . MET A 1 88 ? 0.852 3.752 1.590 1.00 96.31 88 MET A N 1
ATOM 670 C CA . MET A 1 88 ? 0.686 3.252 0.230 1.00 96.31 88 MET A CA 1
ATOM 671 C C . MET A 1 88 ? 1.995 2.660 -0.274 1.00 96.31 88 MET A C 1
ATOM 673 O O . MET A 1 88 ? 3.003 3.359 -0.380 1.00 96.31 88 MET A O 1
ATOM 677 N N . PHE A 1 89 ? 1.976 1.372 -0.617 1.00 95.12 89 PHE A N 1
ATOM 678 C CA . PHE A 1 89 ? 3.138 0.669 -1.151 1.00 95.12 89 PHE A CA 1
ATOM 679 C C . PHE A 1 89 ? 2.875 0.132 -2.550 1.00 95.12 89 PHE A C 1
ATOM 681 O O . PHE A 1 89 ? 1.792 -0.355 -2.878 1.00 95.12 89 PHE A O 1
ATOM 688 N N . SER A 1 90 ? 3.911 0.188 -3.380 1.00 93.88 90 SER A N 1
ATOM 689 C CA . SER A 1 90 ? 3.898 -0.470 -4.679 1.00 93.88 90 SER A CA 1
ATOM 690 C C . SER A 1 90 ? 4.460 -1.886 -4.563 1.00 93.88 90 SER A C 1
ATOM 692 O O . SER A 1 90 ? 5.338 -2.152 -3.742 1.00 93.88 90 SER A O 1
ATOM 694 N N . ASP A 1 91 ? 3.979 -2.786 -5.413 1.00 93.50 91 ASP A N 1
ATOM 695 C CA . ASP A 1 91 ? 4.537 -4.127 -5.578 1.00 93.50 91 ASP A CA 1
ATOM 696 C C . ASP A 1 91 ? 6.005 -4.064 -6.058 1.00 93.50 91 ASP A C 1
ATOM 698 O O . ASP A 1 91 ? 6.306 -3.771 -7.223 1.00 93.50 91 ASP A O 1
ATOM 702 N N . ALA A 1 92 ? 6.932 -4.344 -5.138 1.00 92.69 92 ALA A N 1
ATOM 703 C CA . ALA A 1 92 ? 8.370 -4.289 -5.384 1.00 92.69 92 ALA A CA 1
ATOM 704 C C . ALA A 1 92 ? 8.849 -5.260 -6.487 1.00 92.69 92 ALA A C 1
ATOM 706 O O . ALA A 1 92 ? 9.579 -4.810 -7.381 1.00 92.69 92 ALA A O 1
ATOM 707 N N . PRO A 1 93 ? 8.441 -6.548 -6.515 1.00 94.50 93 PRO A N 1
ATOM 708 C CA . PRO A 1 93 ? 8.718 -7.433 -7.649 1.00 94.50 93 PRO A CA 1
ATOM 709 C C . PRO A 1 93 ? 8.337 -6.836 -9.010 1.00 94.50 93 PRO A C 1
ATOM 711 O O . PRO A 1 93 ? 9.103 -6.929 -9.978 1.00 94.50 93 PRO A O 1
ATOM 714 N N . HIS A 1 94 ? 7.172 -6.192 -9.104 1.00 92.12 94 HIS A N 1
ATOM 715 C CA . HIS A 1 94 ? 6.743 -5.533 -10.335 1.00 92.12 94 HIS A CA 1
ATOM 716 C C . HIS A 1 94 ? 7.627 -4.336 -10.708 1.00 92.12 94 HIS A C 1
ATOM 718 O O . HIS A 1 94 ? 7.961 -4.182 -11.887 1.00 92.12 94 HIS A O 1
ATOM 724 N N . LEU A 1 95 ? 8.070 -3.534 -9.736 1.00 92.12 95 LEU A N 1
ATOM 725 C CA . LEU A 1 95 ? 9.007 -2.433 -9.981 1.00 92.12 95 LEU A CA 1
ATOM 726 C C . LEU A 1 95 ? 10.345 -2.929 -10.545 1.00 92.12 95 LEU A C 1
ATOM 728 O O . LEU A 1 95 ? 10.796 -2.435 -11.580 1.00 92.12 95 LEU A O 1
ATOM 732 N N . ILE A 1 96 ? 10.946 -3.948 -9.926 1.00 93.25 96 ILE A N 1
ATOM 733 C CA . ILE A 1 96 ? 12.235 -4.513 -10.362 1.00 93.25 96 ILE A CA 1
ATOM 734 C C . ILE A 1 96 ? 12.125 -5.071 -11.786 1.00 93.25 96 ILE A C 1
ATOM 736 O O . ILE A 1 96 ? 12.968 -4.807 -12.646 1.00 93.25 96 ILE A O 1
ATOM 740 N N . LYS A 1 97 ? 11.042 -5.800 -12.070 1.00 93.25 97 LYS A N 1
ATOM 741 C CA . LYS A 1 97 ? 10.744 -6.342 -13.402 1.00 93.25 97 LYS A CA 1
ATOM 742 C C . LYS A 1 97 ? 10.610 -5.241 -14.460 1.00 93.25 97 LYS A C 1
ATOM 744 O O . LYS A 1 97 ? 11.125 -5.404 -15.567 1.00 93.25 97 LYS A O 1
ATOM 749 N N . ASN A 1 98 ? 9.975 -4.117 -14.127 1.00 91.56 98 ASN A N 1
ATOM 750 C CA . ASN A 1 98 ? 9.855 -2.973 -15.033 1.00 91.56 98 ASN A CA 1
ATOM 751 C C . ASN A 1 98 ? 11.220 -2.341 -15.335 1.00 91.56 98 ASN A C 1
ATOM 753 O O . ASN A 1 98 ? 11.517 -2.077 -16.501 1.00 91.56 98 ASN A O 1
ATOM 757 N N . VAL A 1 99 ? 12.072 -2.166 -14.319 1.00 90.38 99 VAL A N 1
ATOM 758 C CA . VAL A 1 99 ? 13.449 -1.671 -14.499 1.00 90.38 99 VAL A CA 1
ATOM 759 C C . VAL A 1 99 ? 14.249 -2.616 -15.396 1.00 90.38 99 VAL A C 1
ATOM 761 O O . VAL A 1 99 ? 14.848 -2.171 -16.373 1.00 90.38 99 VAL A O 1
ATOM 764 N N . ARG A 1 100 ? 14.199 -3.927 -15.136 1.00 91.75 100 ARG A N 1
ATOM 765 C CA . ARG A 1 100 ? 14.851 -4.941 -15.977 1.00 91.75 100 ARG A CA 1
ATOM 766 C C . ARG A 1 100 ? 14.390 -4.850 -17.433 1.00 91.75 100 ARG A C 1
ATOM 768 O O . ARG A 1 100 ? 15.222 -4.806 -18.330 1.00 91.75 100 ARG A O 1
ATOM 775 N N . ASN A 1 101 ? 13.082 -4.808 -17.686 1.00 91.81 101 ASN A N 1
ATOM 776 C CA . ASN A 1 101 ? 12.545 -4.734 -19.051 1.00 91.81 101 ASN A CA 1
ATOM 777 C C . ASN A 1 101 ? 12.982 -3.448 -19.765 1.00 91.81 101 ASN A C 1
ATOM 779 O O . ASN A 1 101 ? 13.326 -3.473 -20.944 1.00 91.81 101 ASN A O 1
ATOM 783 N N . GLN A 1 102 ? 13.005 -2.329 -19.044 1.00 88.94 102 GLN A N 1
ATOM 784 C CA . GLN A 1 102 ? 13.489 -1.052 -19.554 1.00 88.94 102 GLN A CA 1
ATOM 785 C C . GLN A 1 102 ? 14.979 -1.121 -19.935 1.00 88.94 102 GLN A C 1
ATOM 787 O O . GLN A 1 102 ? 15.356 -0.637 -21.005 1.00 88.94 102 GLN A O 1
ATOM 792 N N . LEU A 1 103 ? 15.807 -1.759 -19.102 1.00 88.62 103 LEU A N 1
AT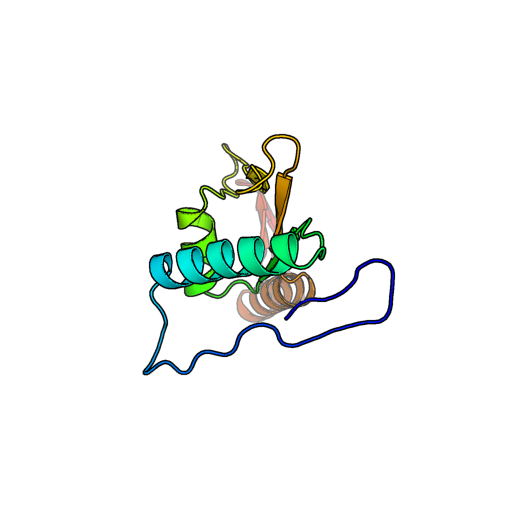OM 793 C CA . LEU A 1 103 ? 17.224 -2.000 -19.381 1.00 88.62 103 LEU A CA 1
ATOM 794 C C . LEU A 1 103 ? 17.425 -2.930 -20.583 1.00 88.62 103 LEU A C 1
ATOM 796 O O . LEU A 1 103 ? 18.231 -2.612 -21.449 1.00 88.62 103 LEU A O 1
ATOM 800 N N . LEU A 1 104 ? 16.674 -4.028 -20.688 1.00 88.56 104 LEU A N 1
ATOM 801 C CA . LEU A 1 104 ? 16.776 -4.962 -21.817 1.00 88.56 104 LEU A CA 1
ATOM 802 C C . LEU A 1 104 ? 16.369 -4.308 -23.143 1.00 88.56 104 LEU A C 1
ATOM 804 O O . LEU A 1 104 ? 17.077 -4.430 -24.140 1.00 88.56 104 LEU A O 1
ATOM 808 N N . ASN A 1 105 ? 15.257 -3.568 -23.145 1.00 88.94 105 ASN A N 1
ATOM 809 C CA . ASN A 1 105 ? 14.701 -2.986 -24.365 1.00 88.94 105 ASN A CA 1
ATOM 810 C C . ASN A 1 105 ? 15.468 -1.743 -24.832 1.00 88.94 105 ASN A C 1
ATOM 812 O O . ASN A 1 105 ? 15.638 -1.548 -26.032 1.00 88.94 105 ASN A O 1
ATOM 816 N N . LYS A 1 106 ? 15.910 -0.877 -23.907 1.00 84.62 106 LYS A N 1
ATOM 817 C CA . LYS A 1 106 ? 16.562 0.402 -24.258 1.00 84.62 106 LYS A CA 1
ATOM 818 C C . LYS A 1 106 ? 18.073 0.420 -24.036 1.00 84.62 106 LYS A C 1
ATOM 820 O O . LYS A 1 106 ? 18.706 1.418 -24.386 1.00 84.62 106 LYS A O 1
ATOM 825 N N . LYS A 1 107 ? 18.641 -0.622 -23.416 1.00 82.38 107 LYS A N 1
ATOM 826 C CA . LYS A 1 107 ? 20.076 -0.790 -23.094 1.00 82.38 107 LYS A CA 1
ATOM 827 C C . LYS A 1 107 ? 20.734 0.431 -22.437 1.00 82.38 107 LYS A C 1
ATOM 829 O O . LYS A 1 107 ? 21.936 0.659 -22.565 1.00 82.38 107 LYS A O 1
ATOM 834 N N . SER A 1 108 ? 19.937 1.259 -21.765 1.00 79.88 108 SER A N 1
ATOM 835 C CA . SER A 1 108 ? 20.376 2.528 -21.197 1.00 79.88 108 SER A CA 1
ATOM 836 C C . SER A 1 108 ? 19.524 2.918 -19.994 1.00 79.88 108 SER A C 1
ATOM 838 O O . SER A 1 108 ? 18.313 2.687 -19.968 1.00 79.88 108 SER A O 1
ATOM 840 N N . LEU A 1 109 ? 20.171 3.529 -19.002 1.00 81.31 109 LEU A N 1
ATOM 841 C CA . LEU A 1 109 ? 19.539 4.065 -17.801 1.00 81.31 109 LEU A CA 1
ATOM 842 C C . LEU A 1 109 ? 20.056 5.477 -17.546 1.00 81.31 109 LEU A C 1
ATOM 844 O O . LEU A 1 109 ? 21.261 5.695 -17.436 1.00 81.31 109 LEU A O 1
ATOM 848 N N . ARG A 1 110 ? 19.154 6.450 -17.432 1.00 79.38 110 ARG A N 1
ATOM 849 C CA . ARG A 1 110 ? 19.521 7.805 -17.016 1.00 79.38 110 ARG A CA 1
ATOM 850 C C . ARG A 1 110 ? 19.568 7.842 -15.491 1.00 79.38 110 ARG A C 1
ATOM 852 O O . ARG A 1 110 ? 18.540 7.662 -14.853 1.00 79.38 110 ARG A O 1
ATOM 859 N N . VAL A 1 111 ? 20.760 8.038 -14.933 1.00 80.00 111 VAL A N 1
ATOM 860 C CA . VAL A 1 111 ? 21.010 8.033 -13.479 1.00 80.00 111 VAL A CA 1
ATOM 861 C C . VAL A 1 111 ? 20.978 9.454 -12.916 1.00 80.00 111 VAL A C 1
ATOM 863 O O . VAL A 1 111 ? 20.620 9.666 -11.765 1.00 80.00 111 VAL A O 1
ATOM 866 N N . SER A 1 112 ? 21.308 10.449 -13.738 1.00 76.56 112 SER A N 1
ATOM 867 C CA . SER A 1 112 ? 21.119 11.861 -13.413 1.00 76.56 112 SER A CA 1
ATOM 868 C C . SER A 1 112 ? 20.835 12.667 -14.677 1.00 76.56 112 SER A C 1
ATOM 870 O O . SER A 1 112 ? 20.943 12.154 -15.797 1.00 76.56 112 SER A O 1
ATOM 872 N N . VAL A 1 113 ? 20.501 13.951 -14.518 1.00 70.88 113 VAL A N 1
ATOM 873 C CA . VAL A 1 113 ? 20.306 14.875 -15.648 1.00 70.88 113 VAL A CA 1
ATOM 874 C C . VAL A 1 113 ? 21.498 14.824 -16.613 1.00 70.88 113 VAL A C 1
ATOM 876 O O . VAL A 1 113 ? 21.290 14.824 -17.825 1.00 70.88 113 VAL A O 1
ATOM 879 N N . PHE A 1 114 ? 22.712 14.660 -16.085 1.00 67.38 114 PHE A N 1
ATOM 880 C CA . PHE A 1 114 ? 23.963 14.679 -16.844 1.00 67.38 114 PHE A CA 1
ATOM 881 C C . PHE A 1 114 ? 24.555 13.293 -17.139 1.00 67.38 114 PHE A C 1
ATOM 883 O O . PHE A 1 114 ? 25.490 13.192 -17.927 1.00 67.38 114 PHE A O 1
ATOM 890 N N . LYS A 1 115 ? 24.042 12.215 -16.529 1.00 66.50 115 LYS A N 1
ATOM 891 C CA . LYS A 1 115 ? 24.660 10.884 -16.608 1.00 66.50 115 LYS A CA 1
ATOM 892 C C . LYS A 1 115 ? 23.688 9.844 -17.148 1.00 66.50 115 LYS A C 1
ATOM 894 O O . LYS A 1 115 ? 22.737 9.442 -16.475 1.00 66.50 115 LYS A O 1
ATOM 899 N N . ILE A 1 116 ? 23.973 9.370 -18.357 1.00 68.69 116 ILE A N 1
ATOM 900 C CA . ILE A 1 116 ? 23.333 8.192 -18.942 1.00 68.69 116 ILE A CA 1
ATOM 901 C C . ILE A 1 116 ? 24.322 7.034 -18.836 1.00 68.69 116 ILE A C 1
ATOM 903 O O . ILE A 1 116 ? 25.405 7.079 -19.413 1.00 68.69 116 ILE A O 1
ATOM 907 N N . LEU A 1 117 ? 23.941 5.987 -18.112 1.00 65.12 117 LEU A N 1
ATOM 908 C CA . LEU A 1 117 ? 24.636 4.712 -18.140 1.00 65.12 117 LEU A CA 1
ATOM 909 C C . LEU A 1 117 ? 24.214 3.978 -19.424 1.00 65.12 117 LEU A C 1
ATOM 911 O O . LEU A 1 117 ? 23.054 3.586 -19.565 1.00 65.12 117 LEU A O 1
ATOM 915 N N . LYS A 1 118 ? 25.136 3.833 -20.380 1.00 59.78 118 LYS A N 1
ATOM 916 C CA . LYS A 1 118 ? 24.966 3.049 -21.615 1.00 59.78 118 LYS A CA 1
ATOM 917 C C . LYS A 1 118 ? 26.015 1.938 -21.641 1.00 59.78 118 LYS A C 1
ATOM 919 O O . LYS A 1 118 ? 27.157 2.228 -21.975 1.00 59.78 118 LYS A O 1
ATOM 924 N N . ARG A 1 119 ? 25.622 0.712 -21.284 1.00 56.78 119 ARG A N 1
ATOM 925 C CA . ARG A 1 119 ? 26.183 -0.581 -21.737 1.00 56.78 119 ARG A CA 1
ATOM 926 C C . ARG A 1 119 ? 25.751 -1.701 -20.791 1.00 56.78 119 ARG A C 1
ATOM 928 O O . ARG A 1 119 ? 26.081 -1.669 -19.614 1.00 56.78 119 ARG A O 1
ATOM 935 N N . PHE A 1 120 ? 25.091 -2.697 -21.361 1.00 56.78 120 PHE A N 1
ATOM 936 C CA . PHE A 1 120 ? 25.250 -4.100 -20.999 1.00 56.78 120 PHE A CA 1
ATOM 937 C C . PHE A 1 120 ? 25.390 -4.795 -22.360 1.00 56.78 120 PHE A C 1
ATOM 939 O O . PHE A 1 120 ? 24.399 -4.921 -23.085 1.00 56.78 120 PHE A O 1
ATOM 946 N N . GLU A 1 121 ? 26.639 -5.004 -22.791 1.00 58.34 121 GLU A N 1
ATOM 947 C CA . GLU A 1 121 ? 26.959 -5.954 -23.869 1.00 58.34 121 GLU A CA 1
ATOM 948 C C . GLU A 1 121 ? 26.787 -7.373 -23.335 1.00 58.34 121 GLU A C 1
ATOM 950 O O . GLU A 1 121 ? 27.138 -7.582 -22.149 1.00 58.34 121 GLU A O 1
#

Secondary structure (DSSP, 8-state):
-EE-SSSS-EE-------SSPPPHHHHHHHHHHHHHHHHHTT----EEEE-S-HHHHHHHHHTT-EE-SS-EE-EEEETTEEEEEEEEEE-HHHHHHHHHHHHHHHSEEE-SSS-EEE---

Organism: NCBI:txid13131

InterPro domains:
  IPR048365 Transposable element P transposase-like, RNase H domain, N-terminal [PF21787] (1-64)